Protein AF-A0A9W7I3K7-F1 (afdb_monomer_lite)

Secondary structure (DSSP, 8-state):
--EEEEEEE-S---SHHHHHHHHHHHHHTT-SEEEEES--GGGS-HHHHHHHHS-BTTBEEEEGGGHHHHHHHHTSS---EEEE---TT-TT--EEEEEE-

Organism: Hibiscus trionum (NCBI:txid183268)

Sequence (101 aa):
MNSVIMTWNVRGLGRPEKLRSVVNVFREHRAGILFIQESKLQILKPGVVRRLLEKKHGHQILPINWCCRWANFNLGKIDFHSGEYGGAGSRDNAQRVIRVT

InterPro domains:
  IPR005135 Endonuclease/exonuclease/phosphatase [PF03372] (6-43)
  IPR036691 Endonuclease/exonuclease/phosphatase superfamily [G3DSA:3.60.10.10] (2-95)
  IPR036691 Endonuclease/exonuclease/phosphatase superfamily [SSF56219] (4-55)

Foldseek 3Di:
DWAKEKEKALLEDLDPVSLVVVVVVQVVVVHLEYEYENHPCVNDDPVVSCVQQDRDPSHGYHHNVCVVVCCVVPPPDFDWDWDFDDDPDDPPMGMIMTIGD

pLDDT: mean 73.74, std 16.57, range [34.75, 90.5]

Radius of gyration: 13.37 Å; chains: 1; bounding box: 27×28×37 Å

Structure (mmCIF, N/CA/C/O backbone):
data_AF-A0A9W7I3K7-F1
#
_entry.id   AF-A0A9W7I3K7-F1
#
loop_
_atom_site.group_PDB
_atom_site.id
_atom_site.type_symbol
_atom_site.label_atom_id
_atom_site.label_alt_id
_atom_site.label_comp_id
_atom_site.label_asym_id
_atom_site.label_entity_id
_atom_site.label_seq_id
_atom_site.pdbx_PDB_ins_code
_atom_site.Cartn_x
_atom_site.Cartn_y
_atom_site.Cartn_z
_atom_site.occupancy
_atom_site.B_iso_or_equiv
_atom_site.auth_seq_id
_atom_site.auth_comp_id
_atom_site.auth_asym_id
_atom_site.auth_atom_id
_atom_site.pdbx_PDB_model_num
ATOM 1 N N . MET A 1 1 ? -13.204 3.175 17.493 1.00 48.16 1 MET A N 1
ATOM 2 C CA . MET A 1 1 ? -13.076 4.140 16.370 1.00 48.16 1 MET A CA 1
ATOM 3 C C . MET A 1 1 ? -13.110 3.300 15.106 1.00 48.16 1 MET A C 1
ATOM 5 O O . MET A 1 1 ? -12.079 2.740 14.762 1.00 48.16 1 MET A O 1
ATOM 9 N N . ASN A 1 2 ? -14.285 3.144 14.475 1.00 56.78 2 ASN A N 1
ATOM 10 C CA . ASN A 1 2 ? -14.507 2.156 13.406 1.00 56.78 2 ASN A CA 1
ATOM 11 C C . ASN A 1 2 ? -13.535 2.360 12.236 1.00 56.78 2 ASN A C 1
ATOM 13 O O . ASN A 1 2 ? -13.748 3.217 11.379 1.00 56.78 2 ASN A O 1
ATOM 17 N N . SER A 1 3 ? -12.469 1.566 12.210 1.00 64.94 3 SER A N 1
ATOM 18 C CA . SER A 1 3 ? -11.417 1.641 11.203 1.00 64.94 3 SER A CA 1
ATOM 19 C C . SER A 1 3 ? -11.430 0.357 10.394 1.00 64.94 3 SER A C 1
ATOM 21 O O . SER A 1 3 ? -11.210 -0.737 10.912 1.00 64.94 3 SER A O 1
ATOM 23 N N . VAL A 1 4 ? -11.706 0.486 9.099 1.00 78.00 4 VAL A N 1
ATOM 24 C CA . VAL A 1 4 ? -11.613 -0.635 8.165 1.00 78.00 4 VAL A CA 1
ATOM 25 C C . VAL A 1 4 ? -10.165 -0.736 7.695 1.00 78.00 4 VAL A C 1
ATOM 27 O O . VAL A 1 4 ? -9.625 0.200 7.100 1.00 78.00 4 VAL A O 1
ATOM 30 N N . ILE A 1 5 ? -9.534 -1.865 7.994 1.00 83.75 5 ILE A N 1
ATOM 31 C CA . ILE A 1 5 ? -8.179 -2.215 7.584 1.00 83.75 5 ILE A CA 1
ATOM 32 C C . ILE A 1 5 ? -8.293 -3.226 6.454 1.00 83.75 5 ILE A C 1
ATOM 34 O O . ILE A 1 5 ? -8.951 -4.252 6.583 1.00 83.75 5 ILE A O 1
ATOM 38 N N . MET A 1 6 ? -7.624 -2.972 5.343 1.00 85.62 6 MET A N 1
ATOM 39 C CA . MET A 1 6 ? -7.503 -3.935 4.260 1.00 85.62 6 MET A CA 1
ATOM 40 C C . MET A 1 6 ? -6.084 -4.453 4.162 1.00 85.62 6 MET A C 1
ATOM 42 O O . MET A 1 6 ? -5.120 -3.741 4.431 1.00 85.62 6 MET A O 1
ATOM 46 N N . THR A 1 7 ? -5.956 -5.689 3.704 1.00 86.94 7 THR A N 1
ATOM 47 C CA . THR A 1 7 ? -4.706 -6.227 3.185 1.00 86.94 7 THR A CA 1
ATOM 48 C C . THR A 1 7 ? -4.942 -6.708 1.758 1.00 86.94 7 THR A C 1
ATOM 50 O O . THR A 1 7 ? -6.000 -7.263 1.450 1.00 86.94 7 THR A O 1
ATOM 53 N N . TRP A 1 8 ? -3.982 -6.472 0.871 1.00 86.75 8 TRP A N 1
ATOM 54 C CA . TRP A 1 8 ? -4.073 -6.887 -0.522 1.00 86.75 8 TRP A CA 1
ATOM 55 C C . TRP A 1 8 ? -2.708 -7.311 -1.048 1.00 86.75 8 TRP A C 1
ATOM 57 O O . TRP A 1 8 ? -1.754 -6.530 -1.069 1.00 86.75 8 TRP A O 1
ATOM 67 N N . ASN A 1 9 ? -2.623 -8.545 -1.533 1.00 87.69 9 ASN A N 1
ATOM 68 C CA . ASN A 1 9 ? -1.535 -8.951 -2.405 1.00 87.69 9 ASN A CA 1
ATOM 69 C C . ASN A 1 9 ? -1.724 -8.381 -3.812 1.00 87.69 9 ASN A C 1
ATOM 71 O O . ASN A 1 9 ? -2.547 -8.867 -4.586 1.00 87.69 9 ASN A O 1
ATOM 75 N N . VAL A 1 10 ? -0.958 -7.337 -4.130 1.00 85.56 10 VAL A N 1
ATOM 76 C CA . VAL A 1 10 ? -1.089 -6.624 -5.401 1.00 85.56 10 VAL A CA 1
ATOM 77 C C . VAL A 1 10 ? -0.214 -7.215 -6.500 1.00 85.56 10 VAL A C 1
ATOM 79 O O . VAL A 1 10 ? -0.357 -6.769 -7.626 1.00 85.56 10 VAL A O 1
ATOM 82 N N . ARG A 1 11 ? 0.702 -8.162 -6.240 1.00 85.81 11 ARG A N 1
ATOM 83 C CA . ARG A 1 11 ? 1.597 -8.767 -7.257 1.00 85.81 11 ARG A CA 1
ATOM 84 C C . ARG A 1 11 ? 2.222 -7.744 -8.230 1.00 85.81 11 ARG A C 1
ATOM 86 O O . ARG A 1 11 ? 2.086 -7.829 -9.453 1.00 85.81 11 ARG A O 1
ATOM 93 N N . GLY A 1 12 ? 2.869 -6.722 -7.681 1.00 85.19 12 GLY A N 1
ATOM 94 C CA . GLY A 1 12 ? 3.608 -5.674 -8.388 1.00 85.19 12 GLY A CA 1
ATOM 95 C C . GLY A 1 12 ? 2.769 -4.459 -8.793 1.00 85.19 12 GLY A C 1
ATOM 96 O O . GLY A 1 12 ? 1.700 -4.597 -9.383 1.00 85.19 12 GLY A O 1
ATOM 97 N N . LEU A 1 13 ? 3.305 -3.261 -8.537 1.00 84.94 13 LEU A N 1
ATOM 98 C CA . LEU A 1 13 ? 2.704 -1.959 -8.868 1.00 84.94 13 LEU A CA 1
ATOM 99 C C . LEU A 1 13 ? 3.377 -1.233 -10.042 1.00 84.94 13 LEU A C 1
ATOM 101 O O . LEU A 1 13 ? 3.075 -0.071 -10.289 1.00 84.94 13 LEU A O 1
ATOM 105 N N . GLY A 1 14 ? 4.268 -1.895 -10.784 1.00 75.81 14 GLY A N 1
ATOM 106 C CA . GLY A 1 14 ? 5.063 -1.270 -11.854 1.00 75.81 14 GLY A CA 1
ATOM 107 C C . GLY A 1 14 ? 4.261 -0.651 -13.008 1.00 75.81 14 GLY A C 1
ATOM 108 O O . GLY A 1 14 ? 4.824 0.094 -13.803 1.00 75.81 14 GLY A O 1
ATOM 109 N N . ARG A 1 15 ? 2.958 -0.939 -13.103 1.00 80.38 15 ARG A N 1
ATOM 110 C CA . ARG A 1 15 ? 2.056 -0.416 -14.134 1.00 80.38 15 ARG A CA 1
ATOM 111 C C . ARG A 1 15 ? 1.170 0.714 -13.577 1.00 80.38 15 ARG A C 1
ATOM 113 O O . ARG A 1 15 ? 0.455 0.470 -12.599 1.00 80.38 15 ARG A O 1
ATOM 120 N N . PRO A 1 16 ? 1.151 1.919 -14.182 1.00 77.31 16 PRO A N 1
ATOM 121 C CA . PRO A 1 16 ? 0.364 3.061 -13.694 1.00 77.31 16 PRO A CA 1
ATOM 122 C C . PRO A 1 16 ? -1.145 2.797 -13.557 1.00 77.31 16 PRO A C 1
ATOM 124 O O . PRO A 1 16 ? -1.787 3.296 -12.632 1.00 77.31 16 PRO A O 1
ATOM 127 N N . GLU A 1 17 ? -1.733 2.012 -14.458 1.00 80.75 17 GLU A N 1
ATOM 128 C CA . GLU A 1 17 ? -3.136 1.581 -14.409 1.00 80.75 17 GLU A CA 1
ATOM 129 C C . GLU A 1 17 ? -3.459 0.772 -13.147 1.00 80.75 17 GLU A C 1
ATOM 131 O O . GLU A 1 17 ? -4.505 0.969 -12.527 1.00 80.75 17 GLU A O 1
ATOM 136 N N . LYS A 1 18 ? -2.524 -0.068 -12.696 1.00 82.50 18 LYS A N 1
ATOM 137 C CA . LYS A 1 18 ? -2.696 -0.891 -11.498 1.00 82.50 18 LYS A CA 1
ATOM 138 C C . LYS A 1 18 ? -2.637 -0.054 -10.227 1.00 82.50 18 LYS A C 1
ATOM 140 O O . LYS A 1 18 ? -3.432 -0.266 -9.320 1.00 82.50 18 LYS A O 1
ATOM 145 N N . LEU A 1 19 ? -1.766 0.957 -10.194 1.00 82.88 19 LEU A N 1
ATOM 146 C CA . LEU A 1 19 ? -1.721 1.932 -9.103 1.00 82.88 19 LEU A CA 1
ATOM 147 C C . LEU A 1 19 ? -3.062 2.674 -8.956 1.00 82.88 19 LEU A C 1
ATOM 149 O O . LEU A 1 19 ? -3.566 2.824 -7.845 1.00 82.88 19 LEU A O 1
ATOM 153 N N . ARG A 1 20 ? -3.666 3.095 -10.077 1.00 84.44 20 ARG A N 1
ATOM 154 C CA . ARG A 1 20 ? -4.998 3.725 -10.084 1.00 84.44 20 ARG A CA 1
ATOM 155 C C . ARG A 1 20 ? -6.086 2.770 -9.599 1.00 84.44 20 ARG A C 1
ATOM 157 O O . ARG A 1 20 ? -6.887 3.160 -8.758 1.00 84.44 20 ARG A O 1
ATOM 164 N N . SER A 1 21 ? -6.074 1.524 -10.072 1.00 84.12 21 SER A N 1
ATOM 165 C CA . SER A 1 21 ? -7.004 0.487 -9.611 1.00 84.12 21 SER A CA 1
ATOM 166 C C . SER A 1 21 ? -6.898 0.259 -8.100 1.00 84.12 21 SER A C 1
ATOM 168 O O . SER A 1 21 ? -7.920 0.244 -7.420 1.00 84.12 21 SER A O 1
ATOM 170 N N . VAL A 1 22 ? -5.678 0.195 -7.553 1.00 85.06 22 VAL A N 1
ATOM 171 C CA . VAL A 1 22 ? -5.463 0.035 -6.108 1.00 85.06 22 VAL A CA 1
ATOM 172 C C . VAL A 1 22 ? -6.074 1.183 -5.312 1.00 85.06 22 VAL A C 1
ATOM 174 O O . VAL A 1 22 ? -6.782 0.946 -4.337 1.00 85.06 22 VAL A O 1
ATOM 177 N N . VAL A 1 23 ? -5.846 2.424 -5.746 1.00 82.94 23 VAL A N 1
ATOM 178 C CA . VAL A 1 23 ? -6.419 3.606 -5.088 1.00 82.94 23 VAL A CA 1
ATOM 179 C C . VAL A 1 23 ? -7.948 3.622 -5.184 1.00 82.94 23 VAL A C 1
ATOM 181 O O . VAL A 1 23 ? -8.603 4.003 -4.216 1.00 82.94 23 VAL A O 1
ATOM 184 N N . ASN A 1 24 ? -8.526 3.201 -6.311 1.00 84.06 24 ASN A N 1
ATOM 185 C CA . ASN A 1 24 ? -9.978 3.159 -6.485 1.00 84.06 24 ASN A CA 1
ATOM 186 C C . ASN A 1 24 ? -10.631 2.114 -5.576 1.00 84.06 24 ASN A C 1
ATOM 188 O O . ASN A 1 24 ? -11.502 2.475 -4.792 1.00 84.06 24 ASN A O 1
ATOM 192 N N . VAL A 1 25 ? -10.146 0.868 -5.588 1.00 80.56 25 VAL A N 1
ATOM 193 C CA . VAL A 1 25 ? -10.660 -0.209 -4.720 1.00 80.56 25 VAL A CA 1
ATOM 194 C C . VAL A 1 25 ? -10.552 0.184 -3.246 1.00 80.56 25 VAL A C 1
ATOM 196 O O . VAL A 1 25 ? -11.493 0.011 -2.473 1.00 80.56 25 VAL A O 1
ATOM 199 N N . PHE A 1 26 ? -9.423 0.785 -2.861 1.00 82.06 26 PHE A N 1
ATOM 200 C CA . PHE A 1 26 ? -9.204 1.270 -1.503 1.00 82.06 26 PHE A CA 1
ATOM 201 C C . PHE A 1 26 ? -10.250 2.308 -1.065 1.00 82.06 26 PHE A C 1
ATOM 203 O O . PHE A 1 26 ? -10.757 2.253 0.058 1.00 82.06 26 PHE A O 1
ATOM 210 N N . ARG A 1 27 ? -10.603 3.234 -1.966 1.00 80.00 27 ARG A N 1
ATOM 211 C CA . ARG A 1 27 ? -11.632 4.256 -1.730 1.00 80.00 27 ARG A CA 1
ATOM 212 C C . ARG A 1 27 ? -13.039 3.671 -1.704 1.00 80.00 27 ARG A C 1
ATOM 214 O O . ARG A 1 27 ? -13.812 4.032 -0.821 1.00 80.00 27 ARG A O 1
ATOM 221 N N . GLU A 1 28 ? -13.362 2.767 -2.626 1.00 82.81 28 GLU A N 1
ATOM 222 C CA . GLU A 1 28 ? -14.665 2.090 -2.695 1.00 82.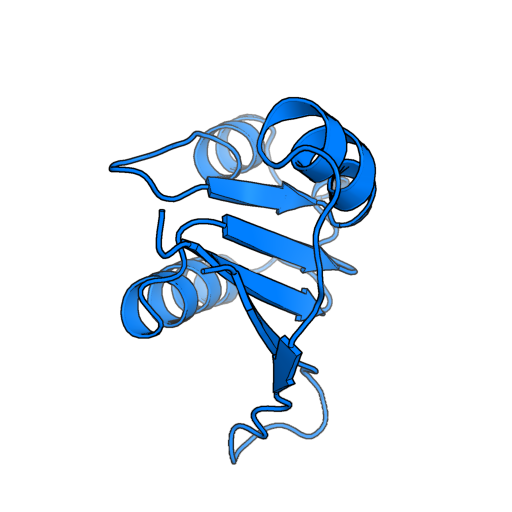81 28 GLU A CA 1
ATOM 223 C C . GLU A 1 28 ? -14.988 1.363 -1.388 1.00 82.81 28 GLU A C 1
ATOM 225 O O . GLU A 1 28 ? -16.099 1.458 -0.874 1.00 82.81 28 GLU A O 1
ATOM 230 N N . HIS A 1 29 ? -13.989 0.709 -0.796 1.00 77.31 29 HIS A N 1
ATOM 231 C CA . HIS A 1 29 ? -14.152 -0.044 0.447 1.00 77.31 29 HIS A CA 1
ATOM 232 C C . HIS A 1 29 ? -14.130 0.838 1.702 1.00 77.31 29 HIS A C 1
ATOM 234 O O . HIS A 1 29 ? -14.274 0.329 2.814 1.00 77.31 29 HIS A O 1
ATOM 240 N N . ARG A 1 30 ? -13.947 2.159 1.539 1.00 77.94 30 ARG A N 1
ATOM 241 C CA . ARG A 1 30 ? -13.823 3.140 2.629 1.00 77.94 30 ARG A CA 1
ATOM 242 C C . ARG A 1 30 ? -12.811 2.712 3.700 1.00 77.94 30 ARG A C 1
ATOM 244 O O . ARG A 1 30 ? -12.992 2.994 4.883 1.00 77.94 30 ARG A O 1
ATOM 251 N N . ALA A 1 31 ? -11.748 2.020 3.294 1.00 76.69 31 ALA A N 1
ATOM 252 C CA . ALA A 1 31 ? -10.738 1.545 4.224 1.00 76.69 31 ALA A CA 1
ATOM 253 C C . ALA A 1 31 ? -9.862 2.709 4.699 1.00 76.69 31 ALA A C 1
ATOM 255 O O . ALA A 1 31 ? -9.390 3.508 3.895 1.00 76.69 31 ALA A O 1
ATOM 256 N N . GLY A 1 32 ? -9.642 2.820 6.008 1.00 84.19 32 GLY A N 1
ATOM 257 C CA . GLY A 1 32 ? -8.726 3.815 6.572 1.00 84.19 32 GLY A CA 1
ATOM 258 C C . GLY A 1 32 ? -7.268 3.437 6.315 1.00 84.19 32 GLY A C 1
ATOM 259 O O . GLY A 1 32 ? -6.430 4.298 6.060 1.00 84.19 32 GLY A O 1
ATOM 260 N N . ILE A 1 33 ? -6.977 2.134 6.307 1.00 87.25 33 ILE A N 1
ATOM 261 C CA . ILE A 1 33 ? -5.638 1.585 6.079 1.00 87.25 33 ILE A CA 1
ATOM 262 C C . ILE A 1 33 ? -5.699 0.485 5.025 1.00 87.25 33 ILE A C 1
ATOM 264 O O . ILE A 1 33 ? -6.570 -0.380 5.087 1.00 87.25 33 ILE A O 1
ATOM 268 N N . LEU A 1 34 ? -4.745 0.475 4.098 1.00 89.50 34 LEU A N 1
ATOM 269 C CA . LEU A 1 34 ? -4.498 -0.636 3.184 1.00 89.50 34 LEU A CA 1
ATOM 270 C C . LEU A 1 34 ? -3.047 -1.097 3.292 1.00 89.50 34 LEU A C 1
ATOM 272 O O . LEU A 1 34 ? -2.126 -0.352 2.966 1.00 89.50 34 LEU A O 1
ATOM 276 N N . PHE A 1 35 ? -2.847 -2.353 3.668 1.00 90.50 35 PHE A N 1
ATOM 277 C CA . PHE A 1 35 ? -1.554 -3.014 3.615 1.00 90.50 35 PHE A CA 1
ATOM 278 C C . PHE A 1 35 ? -1.366 -3.754 2.292 1.00 90.50 35 PHE A C 1
ATOM 280 O O . PHE A 1 35 ? -2.118 -4.673 1.977 1.00 90.50 35 PHE A O 1
ATOM 287 N N . ILE A 1 36 ? -0.338 -3.397 1.528 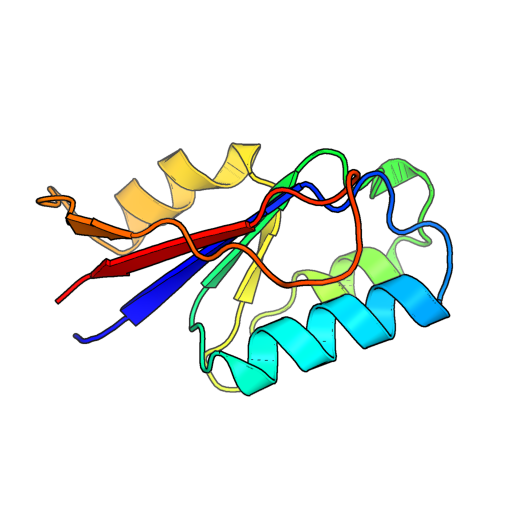1.00 90.25 36 ILE A N 1
ATOM 288 C CA . ILE A 1 36 ? -0.018 -4.035 0.247 1.00 90.25 36 ILE A CA 1
ATOM 289 C C . ILE A 1 36 ? 1.127 -5.045 0.381 1.00 90.25 36 ILE A C 1
ATOM 291 O O . ILE A 1 36 ? 2.159 -4.767 0.999 1.00 90.25 36 ILE A O 1
ATOM 295 N N . GLN A 1 37 ? 0.957 -6.213 -0.234 1.00 89.12 37 GLN A N 1
ATOM 296 C CA . GLN A 1 37 ? 1.956 -7.285 -0.328 1.00 89.12 37 GLN A CA 1
ATOM 297 C C . GLN A 1 37 ? 2.447 -7.419 -1.773 1.00 89.12 37 GLN A C 1
ATOM 299 O O . GLN A 1 37 ? 1.732 -7.060 -2.707 1.00 89.12 37 GLN A O 1
ATOM 304 N N . GLU A 1 38 ? 3.677 -7.912 -1.954 1.00 88.38 38 GLU A N 1
ATOM 305 C CA . GLU A 1 38 ? 4.322 -8.091 -3.269 1.00 88.38 38 GLU A CA 1
ATOM 306 C C . GLU A 1 38 ? 4.285 -6.843 -4.168 1.00 88.38 38 GLU A C 1
ATOM 308 O O . GLU A 1 38 ? 4.276 -6.924 -5.390 1.00 88.38 38 GLU A O 1
ATOM 313 N N . SER A 1 39 ? 4.276 -5.651 -3.582 1.00 86.00 39 SER A N 1
ATOM 314 C CA . SER A 1 39 ? 4.069 -4.385 -4.291 1.00 86.00 39 SER A CA 1
ATOM 315 C C . SER A 1 39 ? 5.182 -4.008 -5.267 1.00 86.00 39 SER A C 1
ATOM 317 O O . SER A 1 39 ? 4.945 -3.223 -6.186 1.00 86.00 39 SER A O 1
ATOM 319 N N . LYS A 1 40 ? 6.380 -4.579 -5.101 1.00 88.25 40 LYS A N 1
ATOM 320 C CA . LYS A 1 40 ? 7.591 -4.224 -5.853 1.00 88.25 40 LYS A CA 1
ATOM 321 C C . LYS A 1 40 ? 7.840 -2.702 -5.847 1.00 88.25 40 LYS A C 1
ATOM 323 O O . LYS A 1 40 ? 8.172 -2.120 -6.870 1.00 88.25 40 LYS A O 1
ATOM 328 N N . LEU A 1 41 ? 7.656 -2.020 -4.712 1.00 85.62 41 LEU A N 1
ATOM 329 C CA . LEU A 1 41 ? 7.827 -0.556 -4.627 1.00 85.62 41 LEU A CA 1
ATOM 330 C C . LEU A 1 41 ? 9.214 -0.078 -5.081 1.00 85.62 41 LEU A C 1
ATOM 332 O O . LEU A 1 41 ? 9.332 1.030 -5.588 1.00 85.62 41 LEU A O 1
ATOM 336 N N . GLN A 1 42 ? 10.238 -0.919 -4.949 1.00 83.56 42 GLN A N 1
ATOM 337 C CA . GLN A 1 42 ? 11.612 -0.636 -5.360 1.00 83.56 42 GLN A CA 1
ATOM 338 C C . GLN A 1 42 ? 11.781 -0.368 -6.863 1.00 83.56 42 GLN A C 1
ATOM 340 O O . GLN A 1 42 ? 12.752 0.271 -7.249 1.00 83.56 42 GLN A O 1
ATOM 345 N N . ILE A 1 43 ? 10.856 -0.835 -7.713 1.00 86.00 43 ILE A N 1
ATOM 346 C CA . ILE A 1 43 ? 10.897 -0.546 -9.158 1.00 86.00 43 ILE A CA 1
ATOM 347 C C . ILE A 1 43 ? 10.181 0.764 -9.517 1.00 86.00 43 ILE A C 1
ATOM 349 O O . ILE A 1 43 ? 10.205 1.186 -10.671 1.00 86.00 43 ILE A O 1
ATOM 353 N N . LEU A 1 44 ? 9.510 1.405 -8.555 1.00 84.06 44 LEU A N 1
ATOM 354 C CA . LEU A 1 44 ? 8.826 2.676 -8.766 1.00 84.06 44 LEU A CA 1
ATOM 355 C C . LEU A 1 44 ? 9.765 3.854 -8.509 1.00 84.06 44 LEU A C 1
ATOM 357 O O . LEU A 1 44 ? 10.641 3.810 -7.648 1.00 84.06 44 LEU A O 1
ATOM 361 N N . LYS A 1 45 ? 9.518 4.967 -9.210 1.00 89.12 45 LYS A N 1
ATOM 362 C CA . LYS A 1 45 ? 10.219 6.230 -8.944 1.00 89.12 45 LYS A CA 1
ATOM 363 C C . LYS A 1 45 ? 9.975 6.672 -7.488 1.00 89.12 45 LYS A C 1
ATOM 365 O O . LYS A 1 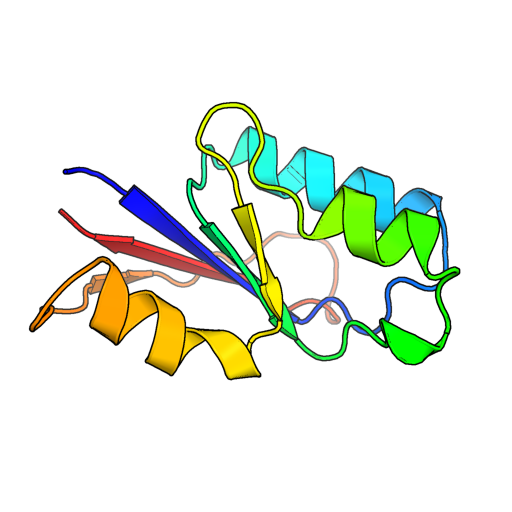45 ? 8.818 6.647 -7.054 1.00 89.12 45 LYS A O 1
ATOM 370 N N . PRO A 1 46 ? 10.989 7.182 -6.762 1.00 86.81 46 PRO A N 1
ATOM 371 C CA . PRO A 1 46 ? 10.850 7.582 -5.357 1.00 86.81 46 PRO A CA 1
ATOM 372 C C . PRO A 1 46 ? 9.691 8.552 -5.081 1.00 86.81 46 PRO A C 1
ATOM 374 O O . PRO A 1 46 ? 8.978 8.404 -4.091 1.00 86.81 46 PRO A O 1
ATOM 377 N N . GLY A 1 47 ? 9.435 9.503 -5.987 1.00 87.38 47 GLY A N 1
ATOM 378 C CA . GLY A 1 47 ? 8.308 10.436 -5.864 1.00 87.38 47 GLY A CA 1
ATOM 379 C C . GLY A 1 47 ? 6.930 9.760 -5.922 1.00 87.38 47 GLY A C 1
ATOM 380 O O . GLY A 1 47 ? 6.006 10.192 -5.235 1.00 87.38 47 GLY A O 1
ATOM 381 N N . VAL A 1 48 ? 6.795 8.669 -6.685 1.00 85.62 48 VAL A N 1
ATOM 382 C CA . VAL A 1 48 ? 5.556 7.874 -6.756 1.00 85.62 48 VAL A CA 1
ATOM 383 C C . VAL A 1 48 ? 5.363 7.092 -5.464 1.00 85.62 48 VAL A C 1
ATOM 385 O O . VAL A 1 48 ? 4.269 7.112 -4.906 1.00 85.62 48 VAL A O 1
ATOM 388 N N . VAL A 1 49 ? 6.428 6.466 -4.953 1.00 86.38 49 VAL A N 1
ATOM 389 C CA . VAL A 1 49 ? 6.397 5.748 -3.670 1.00 86.38 49 VAL A CA 1
ATOM 390 C C . VAL A 1 49 ? 6.009 6.700 -2.541 1.00 86.38 49 VAL A C 1
ATOM 392 O O . VAL A 1 49 ? 5.070 6.419 -1.802 1.00 86.38 49 VAL A O 1
ATOM 395 N N . ARG A 1 50 ? 6.657 7.868 -2.451 1.00 87.38 50 ARG A N 1
ATOM 396 C CA . ARG A 1 50 ? 6.345 8.880 -1.433 1.00 87.38 50 ARG A CA 1
ATOM 397 C C . ARG A 1 50 ? 4.880 9.311 -1.491 1.00 87.38 50 ARG A C 1
ATOM 399 O O . ARG A 1 50 ? 4.221 9.340 -0.460 1.00 87.38 50 ARG A O 1
ATOM 406 N N . ARG A 1 51 ? 4.360 9.604 -2.688 1.00 87.00 51 ARG A N 1
ATOM 407 C CA . ARG A 1 51 ? 2.962 10.017 -2.878 1.00 87.00 51 ARG A CA 1
ATOM 408 C C . ARG A 1 51 ? 1.964 8.908 -2.537 1.00 87.00 51 ARG A C 1
ATOM 410 O O . ARG A 1 51 ? 0.870 9.216 -2.077 1.00 87.00 51 ARG A O 1
ATOM 417 N N . LEU A 1 52 ? 2.317 7.648 -2.788 1.00 85.25 52 LEU A N 1
ATOM 418 C CA . LEU A 1 52 ? 1.470 6.492 -2.491 1.00 85.25 52 LEU A CA 1
ATOM 419 C C . LEU A 1 52 ? 1.363 6.233 -0.982 1.00 85.25 52 LEU A C 1
ATOM 421 O O . LEU A 1 52 ? 0.284 5.910 -0.499 1.00 85.25 52 LEU A O 1
ATOM 425 N N . LEU A 1 53 ? 2.477 6.368 -0.257 1.00 85.88 53 LEU A N 1
ATOM 426 C CA . LEU A 1 53 ? 2.553 6.101 1.184 1.00 85.88 53 LEU A CA 1
ATOM 427 C C . LEU A 1 53 ? 2.096 7.283 2.054 1.00 85.88 53 LEU A C 1
ATOM 429 O O . LEU A 1 53 ? 1.959 7.154 3.272 1.00 85.88 53 LEU A O 1
ATOM 433 N N . GLU A 1 54 ? 1.873 8.444 1.442 1.00 85.69 54 GLU A N 1
ATOM 434 C CA . GLU A 1 54 ? 1.379 9.638 2.116 1.00 85.69 54 GLU A CA 1
ATOM 435 C C . GLU A 1 54 ? -0.057 9.427 2.617 1.00 85.69 54 GLU A C 1
ATOM 437 O O . GLU A 1 54 ? -0.945 9.011 1.870 1.00 85.69 54 GLU A O 1
ATOM 442 N N . LYS A 1 55 ? -0.303 9.755 3.890 1.00 84.06 55 LYS A N 1
ATOM 443 C CA . LYS A 1 55 ? -1.652 9.739 4.461 1.00 84.06 55 LYS A CA 1
ATOM 444 C C . LYS A 1 55 ? -2.463 10.890 3.862 1.00 84.06 55 LYS A C 1
ATOM 446 O O . LYS A 1 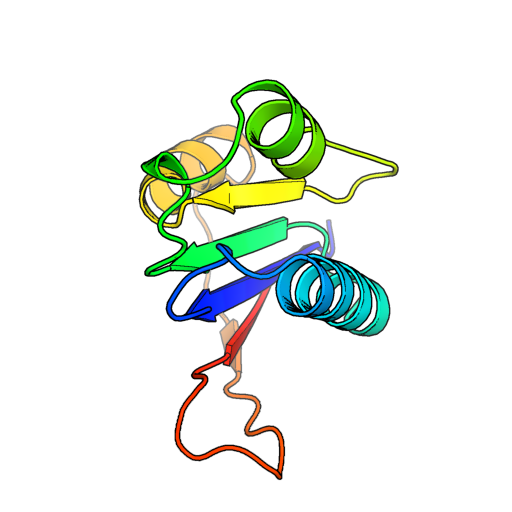55 ? -2.075 12.047 4.000 1.00 84.06 55 LYS A O 1
ATOM 451 N N . LYS A 1 56 ? -3.605 10.595 3.235 1.00 81.00 56 LYS A N 1
ATOM 452 C CA . LYS A 1 56 ? -4.502 11.612 2.653 1.00 81.00 56 LYS A CA 1
ATOM 453 C 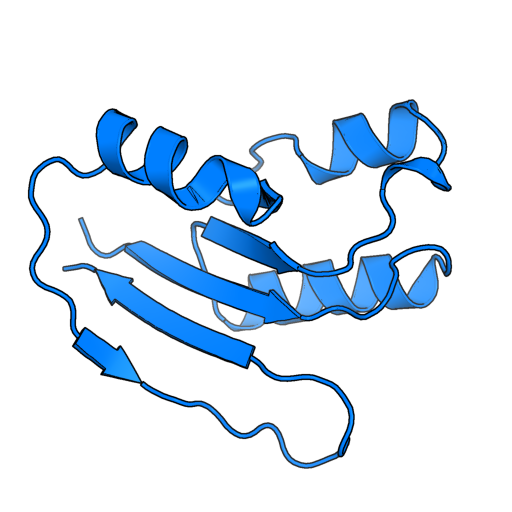C . LYS A 1 56 ? -5.932 11.406 3.103 1.00 81.00 56 LYS A C 1
ATOM 455 O O . LYS A 1 56 ? -6.468 10.318 2.948 1.00 81.00 56 LYS A O 1
ATOM 460 N N . HIS A 1 57 ? -6.557 12.463 3.619 1.00 78.88 57 HIS A N 1
ATOM 461 C CA . HIS A 1 57 ? -7.971 12.459 4.021 1.00 78.88 57 HIS A CA 1
ATOM 462 C C . HIS A 1 57 ? -8.348 11.275 4.935 1.00 78.88 57 HIS A C 1
ATOM 464 O O . HIS A 1 57 ? -9.401 10.676 4.774 1.00 78.88 57 HIS A O 1
ATOM 470 N N . GLY A 1 58 ? -7.462 10.895 5.863 1.00 78.38 58 GLY A N 1
ATOM 471 C CA . GLY A 1 58 ? -7.689 9.759 6.770 1.00 78.38 58 GLY A CA 1
ATOM 472 C C . GLY A 1 58 ? -7.364 8.376 6.189 1.00 78.38 58 GLY A C 1
ATOM 473 O O . GLY A 1 58 ? -7.388 7.404 6.935 1.00 78.38 58 GLY A O 1
ATOM 474 N N . HIS A 1 59 ? -6.984 8.295 4.914 1.00 83.88 59 HIS A N 1
ATOM 475 C CA . HIS A 1 59 ? -6.605 7.067 4.226 1.00 83.88 59 HIS A CA 1
ATOM 476 C C . HIS A 1 59 ? -5.081 6.905 4.146 1.00 83.88 59 HIS A C 1
ATOM 478 O O . HIS A 1 59 ? -4.370 7.863 3.830 1.00 83.88 59 HIS A O 1
ATOM 484 N N . GLN A 1 60 ? -4.568 5.697 4.388 1.00 88.81 60 GLN A N 1
ATOM 485 C CA . GLN A 1 60 ? -3.138 5.393 4.301 1.00 88.81 60 GLN A CA 1
ATOM 486 C C . GLN A 1 60 ? -2.876 4.042 3.628 1.00 88.81 60 GLN A C 1
ATOM 488 O O . GLN A 1 60 ? -3.471 3.033 4.000 1.00 88.81 60 GLN A O 1
ATOM 493 N N . ILE A 1 61 ? -1.948 4.012 2.669 1.00 88.44 61 ILE A N 1
ATOM 494 C CA . ILE A 1 61 ? -1.447 2.774 2.062 1.00 88.44 61 ILE A CA 1
ATOM 495 C C . ILE A 1 61 ? -0.063 2.494 2.637 1.00 88.44 61 ILE A C 1
ATOM 497 O O . ILE A 1 61 ? 0.790 3.378 2.659 1.00 88.44 61 ILE A O 1
ATOM 501 N N . LEU A 1 62 ? 0.169 1.269 3.099 1.00 88.81 62 LEU A N 1
ATOM 502 C CA . LEU A 1 62 ? 1.415 0.857 3.733 1.00 88.81 62 LEU A CA 1
ATOM 503 C C . LEU A 1 62 ? 1.895 -0.488 3.184 1.00 88.81 62 LEU A C 1
ATOM 505 O O . LEU A 1 62 ? 1.087 -1.349 2.850 1.00 88.81 62 LEU A O 1
ATOM 509 N N . PRO A 1 63 ? 3.209 -0.728 3.116 1.00 87.69 63 PRO A N 1
ATOM 510 C CA . PRO A 1 63 ? 3.734 -2.070 2.907 1.00 87.69 63 PRO A CA 1
ATOM 511 C C . PRO A 1 63 ? 3.312 -3.012 4.046 1.00 87.69 63 PRO A C 1
ATOM 513 O O . PRO A 1 63 ? 3.265 -2.605 5.207 1.00 87.69 63 PRO A O 1
ATOM 516 N N . ILE A 1 64 ? 3.051 -4.288 3.751 1.00 85.06 64 ILE A N 1
ATOM 517 C CA . ILE A 1 64 ? 2.616 -5.261 4.772 1.00 85.06 64 ILE A CA 1
ATOM 518 C C . ILE A 1 64 ? 3.606 -5.426 5.932 1.00 85.06 64 ILE A C 1
ATOM 520 O O . ILE A 1 64 ? 3.191 -5.648 7.065 1.00 85.06 64 ILE A O 1
ATOM 524 N N . ASN A 1 65 ? 4.909 -5.265 5.689 1.00 82.62 65 ASN A N 1
ATOM 525 C CA . ASN A 1 65 ? 5.933 -5.364 6.733 1.00 82.62 65 ASN A CA 1
ATOM 526 C C . ASN A 1 65 ? 5.850 -4.220 7.762 1.00 82.62 65 ASN A C 1
ATOM 528 O O . ASN A 1 65 ? 6.504 -4.283 8.798 1.00 82.62 65 ASN A O 1
ATOM 532 N N . TRP A 1 66 ? 5.034 -3.192 7.511 1.00 82.31 66 TRP A N 1
ATOM 533 C CA . TRP A 1 66 ? 4.740 -2.127 8.469 1.00 82.31 66 TRP A CA 1
ATOM 534 C C . TRP A 1 66 ? 3.492 -2.405 9.310 1.00 82.31 66 TRP A C 1
ATOM 536 O O . TRP A 1 66 ? 3.221 -1.636 10.228 1.00 82.31 66 TRP A O 1
ATOM 546 N N . CYS A 1 67 ? 2.760 -3.493 9.048 1.00 82.94 67 CYS A N 1
ATOM 547 C CA . CYS A 1 67 ? 1.518 -3.823 9.746 1.00 82.94 67 CYS A CA 1
ATOM 548 C C . CYS A 1 67 ? 1.705 -3.882 11.266 1.00 82.94 67 CYS A C 1
ATOM 550 O O . CYS A 1 67 ? 1.029 -3.151 11.983 1.00 82.94 67 CYS A O 1
ATOM 552 N N . CYS A 1 68 ? 2.687 -4.646 11.757 1.00 73.19 68 CYS A N 1
ATOM 553 C CA . CYS A 1 68 ? 2.929 -4.777 13.197 1.00 73.19 68 CYS A CA 1
ATOM 554 C C . CYS A 1 68 ? 3.297 -3.437 13.848 1.00 73.19 68 CYS A C 1
ATOM 556 O O . CYS A 1 68 ? 2.772 -3.088 14.901 1.00 73.19 68 CYS A O 1
ATOM 558 N N . ARG A 1 69 ? 4.168 -2.647 13.203 1.00 77.44 69 ARG A N 1
ATOM 559 C CA . ARG A 1 69 ? 4.559 -1.322 13.710 1.00 77.44 69 ARG A CA 1
ATOM 560 C C . ARG A 1 69 ? 3.364 -0.368 13.742 1.00 77.44 69 ARG A C 1
ATOM 562 O O . ARG A 1 69 ? 3.187 0.349 14.721 1.00 77.44 69 ARG A O 1
ATOM 569 N N . TRP A 1 70 ? 2.560 -0.359 12.682 1.00 81.81 70 TRP A N 1
ATOM 570 C CA . TRP A 1 70 ? 1.377 0.486 12.591 1.00 81.81 70 TRP A CA 1
ATOM 571 C C . TRP A 1 70 ? 0.321 0.088 13.631 1.00 81.81 70 TRP A C 1
ATOM 573 O O . TRP A 1 70 ? -0.198 0.970 14.312 1.00 81.81 70 TRP A O 1
ATOM 583 N N . ALA A 1 71 ? 0.057 -1.210 13.804 1.00 76.31 71 ALA A N 1
ATOM 584 C CA . ALA A 1 71 ? -0.883 -1.724 14.798 1.00 76.31 71 ALA A CA 1
ATOM 585 C C . ALA A 1 71 ? -0.450 -1.349 16.223 1.00 76.31 71 ALA A C 1
ATOM 587 O O . ALA A 1 71 ? -1.239 -0.775 16.969 1.00 76.31 71 ALA A O 1
ATOM 588 N N . ASN A 1 72 ? 0.828 -1.556 16.559 1.00 70.56 72 ASN A N 1
ATOM 589 C CA . ASN A 1 72 ? 1.376 -1.183 17.865 1.00 70.56 72 ASN A CA 1
ATOM 590 C C . ASN A 1 72 ? 1.249 0.320 18.153 1.00 70.56 72 ASN A C 1
ATOM 592 O O . ASN A 1 72 ? 0.993 0.701 19.290 1.00 70.56 72 ASN A O 1
ATOM 596 N N . PHE A 1 73 ? 1.426 1.172 17.137 1.00 76.44 73 PHE A N 1
ATOM 597 C CA . PHE A 1 73 ? 1.345 2.625 17.298 1.00 76.44 73 PHE A CA 1
ATOM 598 C C . PHE A 1 73 ? -0.096 3.147 17.387 1.00 76.44 73 PHE A C 1
ATOM 600 O O . PHE A 1 73 ? -0.352 4.085 18.133 1.00 76.44 73 PHE A O 1
ATOM 607 N N . ASN A 1 74 ? -1.028 2.584 16.609 1.00 73.38 74 ASN A N 1
ATOM 608 C CA . ASN A 1 74 ? -2.359 3.178 16.428 1.00 73.38 74 ASN A CA 1
ATOM 609 C C . ASN A 1 74 ? -3.475 2.484 17.208 1.00 73.38 74 ASN A C 1
ATOM 611 O O . ASN A 1 74 ? -4.510 3.108 17.422 1.00 73.38 74 ASN A O 1
ATOM 615 N N . L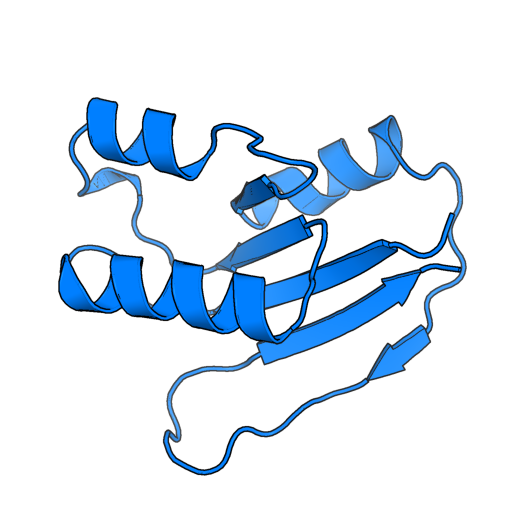EU A 1 75 ? -3.322 1.208 17.566 1.00 68.50 75 LEU A N 1
ATOM 616 C CA . LEU A 1 75 ? -4.465 0.392 17.982 1.00 68.50 75 LEU A CA 1
ATOM 617 C C . LEU A 1 75 ? -4.357 -0.243 19.374 1.00 68.50 75 LEU A C 1
ATOM 619 O O . LEU A 1 75 ? -5.377 -0.687 19.887 1.00 68.50 75 LEU A O 1
ATOM 623 N N . GLY A 1 76 ? -3.188 -0.280 20.022 1.00 62.66 76 GLY A N 1
ATOM 624 C CA . GLY A 1 76 ? -3.057 -1.015 21.293 1.00 62.66 76 GLY A CA 1
ATOM 625 C C . GLY A 1 76 ? -3.389 -2.516 21.141 1.00 62.66 76 GLY A C 1
ATOM 626 O O . GLY A 1 76 ? -3.303 -3.047 20.039 1.00 62.66 76 GLY A O 1
ATOM 627 N N . LYS A 1 77 ? -3.720 -3.237 22.229 1.00 47.00 77 LYS A N 1
ATOM 628 C CA . LYS A 1 77 ? -4.135 -4.662 22.170 1.00 47.00 77 LYS A CA 1
ATOM 629 C C . LYS A 1 77 ? -5.497 -4.776 21.456 1.00 47.00 77 LYS A C 1
ATOM 631 O O . LYS A 1 77 ? -6.448 -4.153 21.910 1.00 47.00 77 LYS A O 1
ATOM 636 N N . ILE A 1 78 ? -5.589 -5.559 20.374 1.00 52.88 78 ILE A N 1
ATOM 637 C CA . ILE A 1 78 ? -6.791 -5.676 19.518 1.00 52.88 78 ILE A CA 1
ATOM 638 C C . ILE A 1 78 ? -7.372 -7.093 19.571 1.00 52.88 78 ILE A C 1
ATOM 640 O O . ILE A 1 78 ? -6.618 -8.060 19.444 1.00 52.88 78 ILE A O 1
ATOM 644 N N . ASP A 1 79 ? -8.704 -7.185 19.622 1.00 41.16 79 ASP A N 1
ATOM 645 C CA . ASP A 1 79 ? -9.492 -8.366 19.248 1.00 41.16 79 ASP A CA 1
ATOM 646 C C . ASP A 1 79 ? -9.831 -8.337 17.746 1.00 41.16 79 ASP A C 1
ATOM 648 O O . ASP A 1 79 ? -10.358 -7.354 17.218 1.00 41.16 79 ASP A O 1
ATOM 652 N N . PHE A 1 80 ? -9.491 -9.408 17.023 1.00 39.91 80 PHE A N 1
ATOM 653 C CA . PHE A 1 80 ? -9.641 -9.485 15.567 1.00 39.91 80 PHE A CA 1
ATOM 654 C C . PHE A 1 80 ? -10.969 -10.132 15.157 1.00 39.91 80 PHE A C 1
ATOM 656 O O . PHE A 1 80 ? -11.234 -11.281 15.501 1.00 39.91 80 PHE A O 1
ATOM 663 N N . HIS A 1 81 ? -11.727 -9.456 14.290 1.00 40.28 81 HIS A N 1
ATOM 664 C CA . HIS A 1 81 ? -12.779 -10.075 13.478 1.00 40.28 81 HIS A CA 1
ATOM 665 C C . HIS A 1 81 ? -12.387 -10.004 11.993 1.00 40.28 81 HIS A C 1
ATOM 667 O O . HIS A 1 81 ? -12.358 -8.929 11.385 1.00 40.28 81 HIS A O 1
ATOM 673 N N . SER A 1 82 ? -12.030 -11.149 11.405 1.00 40.69 82 SER A N 1
ATOM 674 C CA . SER A 1 82 ? -11.651 -11.272 9.993 1.00 40.69 82 SER A CA 1
ATOM 675 C C . SER A 1 82 ? -12.853 -11.642 9.117 1.00 40.69 82 SER A C 1
ATOM 677 O O . SER A 1 82 ? -13.660 -12.495 9.475 1.00 40.69 82 SER A O 1
ATOM 679 N N . GLY A 1 83 ? -12.952 -11.020 7.940 1.00 43.50 83 GLY A N 1
ATOM 680 C CA . GLY A 1 83 ? -13.839 -11.449 6.858 1.00 43.50 83 GLY A CA 1
ATOM 681 C C . GLY A 1 83 ? -13.055 -11.579 5.551 1.00 43.50 83 GLY A C 1
ATOM 682 O O . GLY A 1 83 ? -12.255 -10.705 5.205 1.00 43.50 83 GLY A O 1
ATOM 683 N N . GLU A 1 84 ? -13.258 -12.672 4.818 1.00 41.94 84 GLU A N 1
ATOM 684 C CA . GLU A 1 84 ? -12.679 -12.860 3.484 1.00 41.94 84 GLU A CA 1
ATOM 685 C C . GLU A 1 84 ? -13.672 -12.368 2.424 1.00 41.94 84 GLU A C 1
ATOM 687 O O . GLU A 1 84 ? -14.825 -12.792 2.403 1.00 41.94 84 GLU A O 1
ATOM 692 N N . TYR A 1 85 ? -13.237 -11.454 1.553 1.00 46.88 85 TYR A N 1
ATOM 693 C CA . TYR A 1 85 ? -14.037 -10.977 0.423 1.00 46.88 85 TYR A CA 1
ATOM 694 C C . TYR A 1 85 ? -13.427 -11.514 -0.871 1.00 46.88 85 TYR A C 1
ATOM 696 O O . TYR A 1 85 ? -12.341 -11.105 -1.281 1.00 46.88 85 TYR A O 1
ATOM 704 N N . GLY A 1 86 ? -14.130 -12.451 -1.509 1.00 35.47 86 GLY A N 1
ATOM 705 C CA . GLY A 1 86 ? -13.798 -12.952 -2.839 1.00 35.47 86 GLY A CA 1
ATOM 706 C C . GLY A 1 86 ? -14.389 -12.042 -3.911 1.00 35.47 86 GLY A C 1
ATOM 707 O O . GLY A 1 86 ? -15.576 -12.131 -4.212 1.00 35.47 86 GLY A O 1
ATOM 708 N N . GLY A 1 87 ? -13.574 -11.163 -4.495 1.00 38.09 87 GLY A N 1
ATOM 709 C CA . GLY A 1 87 ? -13.959 -10.414 -5.690 1.00 38.09 87 GLY A CA 1
ATOM 710 C C . GLY A 1 87 ? -14.014 -11.339 -6.908 1.00 38.09 87 GLY A C 1
ATOM 711 O O . GLY A 1 87 ? -12.999 -11.922 -7.295 1.00 38.09 87 GLY A O 1
ATOM 712 N N . ALA A 1 88 ? -15.192 -11.477 -7.517 1.00 36.47 88 ALA A N 1
ATOM 713 C CA . ALA A 1 88 ? -15.373 -12.188 -8.778 1.00 36.47 88 ALA A CA 1
ATOM 714 C C . ALA A 1 88 ? -14.521 -11.528 -9.880 1.00 36.47 88 ALA A C 1
ATOM 716 O O . ALA A 1 88 ? -14.747 -10.370 -10.223 1.00 36.47 88 ALA A O 1
ATOM 717 N N . GLY A 1 89 ? -13.539 -12.252 -10.433 1.00 34.75 89 GLY A N 1
ATOM 718 C CA . GLY A 1 89 ? -12.894 -11.855 -11.693 1.00 34.75 89 GLY A CA 1
ATOM 719 C C . GLY A 1 89 ? -11.381 -12.039 -11.835 1.00 34.75 89 GLY A C 1
ATOM 720 O O . GLY A 1 89 ? -10.862 -11.793 -12.917 1.00 34.75 89 GLY A O 1
ATOM 721 N N . SER A 1 90 ? -10.633 -12.486 -10.825 1.00 37.88 90 SER A N 1
ATOM 722 C CA . SER A 1 90 ? -9.209 -12.787 -11.033 1.00 37.88 90 SER A CA 1
ATOM 723 C C . SER A 1 90 ? -8.718 -13.826 -10.038 1.00 37.88 90 SER A C 1
ATOM 725 O O . SER A 1 90 ? -8.671 -13.573 -8.838 1.00 37.88 90 SER A O 1
ATOM 727 N N . ARG A 1 91 ? -8.280 -14.982 -10.548 1.00 41.72 91 ARG A N 1
ATOM 728 C CA . ARG A 1 91 ? -7.581 -16.036 -9.792 1.00 41.72 91 ARG A CA 1
ATOM 729 C C . ARG A 1 91 ? -6.237 -15.566 -9.182 1.00 41.72 91 ARG A C 1
ATOM 731 O O . ARG A 1 91 ? -5.515 -16.383 -8.622 1.00 41.72 91 ARG A O 1
ATOM 738 N N . ASP A 1 92 ? -5.908 -14.267 -9.244 1.00 47.59 92 ASP A N 1
ATOM 739 C CA . ASP A 1 92 ? -4.564 -13.742 -8.993 1.00 47.59 92 ASP A CA 1
ATOM 740 C C . ASP A 1 92 ? -4.427 -12.663 -7.905 1.00 47.59 92 ASP A C 1
ATOM 742 O O . ASP A 1 92 ? -3.308 -12.229 -7.652 1.00 47.59 92 ASP A O 1
ATOM 746 N N . ASN A 1 93 ? -5.488 -12.237 -7.212 1.00 53.78 93 ASN A N 1
ATOM 747 C CA . ASN A 1 93 ? -5.383 -11.189 -6.184 1.00 53.78 93 ASN A CA 1
ATOM 748 C C . ASN A 1 93 ? -6.163 -11.562 -4.915 1.00 53.78 93 ASN A C 1
ATOM 750 O O . ASN A 1 93 ? -7.386 -11.466 -4.886 1.00 53.78 93 ASN A O 1
ATOM 754 N N . ALA A 1 94 ? -5.459 -11.949 -3.848 1.00 59.75 94 ALA A N 1
ATOM 755 C CA . ALA A 1 94 ? -6.075 -12.193 -2.544 1.00 59.75 94 ALA A CA 1
ATOM 756 C C . ALA A 1 94 ? -6.247 -10.867 -1.785 1.00 59.75 94 ALA A C 1
ATOM 758 O O . ALA A 1 94 ? -5.271 -10.147 -1.537 1.00 59.75 94 ALA A O 1
ATOM 759 N N . GLN A 1 95 ? -7.490 -10.550 -1.427 1.00 65.00 95 GLN A N 1
ATOM 760 C CA . GLN A 1 95 ? -7.870 -9.387 -0.629 1.00 65.00 95 GLN A CA 1
ATOM 761 C C . GLN A 1 95 ? -8.490 -9.866 0.683 1.00 65.00 95 GLN A C 1
ATOM 763 O O . GLN A 1 95 ? -9.306 -10.786 0.697 1.00 65.00 95 GLN A O 1
ATOM 768 N N . ARG A 1 96 ? -8.112 -9.242 1.798 1.00 66.19 96 ARG A N 1
ATOM 769 C CA . ARG A 1 96 ? -8.740 -9.482 3.104 1.00 66.19 96 ARG A CA 1
ATOM 770 C C . ARG A 1 96 ? -9.104 -8.161 3.750 1.00 66.19 96 ARG A C 1
ATOM 772 O O . ARG A 1 96 ? -8.295 -7.233 3.749 1.00 66.19 96 ARG A O 1
ATOM 779 N N . VAL A 1 97 ? -10.301 -8.094 4.319 1.00 61.28 97 VAL A N 1
ATOM 780 C CA . VAL A 1 97 ? -10.816 -6.904 4.997 1.00 61.28 97 VAL A CA 1
ATOM 781 C C . VAL A 1 97 ? -11.017 -7.245 6.467 1.00 61.28 97 VAL A C 1
ATOM 783 O O . VAL A 1 97 ? -11.680 -8.217 6.813 1.00 61.28 97 VAL A O 1
ATOM 786 N N . ILE A 1 98 ? -10.438 -6.434 7.338 1.00 66.06 98 ILE A N 1
ATOM 787 C CA . ILE A 1 98 ? -10.545 -6.537 8.787 1.00 66.06 98 ILE A CA 1
ATOM 788 C C . ILE A 1 98 ? -11.245 -5.268 9.256 1.00 66.06 98 ILE A C 1
ATOM 790 O O . ILE A 1 98 ? -10.807 -4.157 8.957 1.00 66.06 98 ILE A O 1
ATOM 794 N N . ARG A 1 99 ? -12.355 -5.413 9.976 1.00 61.34 99 ARG A N 1
ATOM 795 C CA . ARG A 1 99 ? -13.020 -4.274 10.615 1.00 61.34 99 ARG A CA 1
ATOM 796 C C . ARG A 1 99 ? -12.596 -4.247 12.074 1.00 61.34 99 ARG A C 1
ATOM 798 O O . ARG A 1 99 ? -12.770 -5.240 12.767 1.00 61.34 99 ARG A O 1
ATOM 805 N N . VAL A 1 100 ? -12.032 -3.125 12.508 1.00 61.09 100 VAL A N 1
ATOM 806 C CA . VAL A 1 100 ? -11.667 -2.895 13.909 1.00 61.09 100 VAL A CA 1
ATOM 807 C C . VAL A 1 100 ? -12.657 -1.884 14.483 1.00 61.09 100 VAL A C 1
ATOM 809 O O . VAL A 1 100 ? -12.774 -0.778 13.944 1.00 61.09 100 VAL A O 1
ATOM 812 N N . THR A 1 101 ? -13.408 -2.289 15.509 1.00 56.59 101 THR A N 1
ATOM 813 C CA . THR A 1 101 ? -14.411 -1.472 16.219 1.00 56.59 101 THR A CA 1
ATOM 814 C C . THR A 1 101 ? -13.792 -0.668 17.353 1.00 56.59 101 THR A C 1
ATOM 816 O O . THR A 1 101 ? -13.069 -1.292 18.154 1.00 56.59 101 THR A O 1
#